Protein AF-A0A8C9QJT5-F1 (afdb_monomer)

pLDDT: mean 78.67, std 14.47, range [38.22, 92.81]

Solvent-accessible surface area (backbone atoms only — not comparable to full-atom values): 4032 Å² total; per-residue (Å²): 134,82,75,85,66,81,77,76,82,47,62,72,40,72,31,28,37,58,51,91,95,54,67,79,38,63,28,32,30,44,72,78,60,96,81,54,80,80,63,62,88,76,36,47,44,32,34,33,66,95,72,73,46,75,44,76,45,36,73,89,40,47,41,121

Sequence (64 aa):
MAHPQTREYKAGNLVFAKVKGYPHWPVRIDELPEGAMKPPANKDPISFFGTHETVFLGPKDLFP

Radius of gyration: 12.07 Å; Cα contacts (8 Å, |Δi|>4): 102; chains: 1; bounding box: 34×21×33 Å

Foldseek 3Di:
DDPPPPPPQDAQDWWFFDDPPDDGFIKGFHDDPPPPDDADPQWTWIQGPPVRDTDTDHPVRIGD

Secondary structure (DSSP, 8-state):
----------TT-EEEE--TTS--EEEEEPPPPTTS--PSTT-EEEEETTT-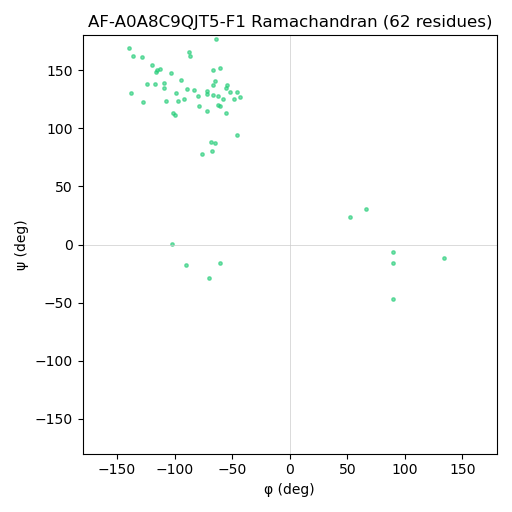-EEEE-TTSEE-

Organism: Spermophilus dauricus (NCBI:txid99837)

InterPro domains:
  IPR000313 PWWP domain [PF00855] (12-64)
  IPR000313 PWWP domain [PS50812] (11-64)
  IPR000313 PWWP domain [SM00293] (9-64)

Nearest PDB structures (foldseek):
  9grv-assembly3_C  TM=9.493E-01  e=1.916E-07  Homo sapiens
  6iip-assembly2_B  TM=9.206E-01  e=1.169E-07  Homo sapiens
  1n27-assembly1_A  TM=8.510E-01  e=8.582E-08  Mus musculus
  7hhi-assembly1_A  TM=8.695E-01  e=2.952E-07  Homo sapiens
  2m16-assembly1_A  TM=8.414E-01  e=5.147E-07  Homo sapiens

Structure (mmCIF, N/CA/C/O backbone):
data_AF-A0A8C9QJT5-F1
#
_entry.id   AF-A0A8C9QJT5-F1
#
loop_
_atom_site.group_PDB
_atom_site.id
_atom_site.type_symbol
_atom_site.label_atom_id
_atom_site.label_alt_id
_atom_site.label_comp_id
_atom_site.label_asym_id
_atom_site.label_entity_id
_atom_site.label_seq_id
_atom_site.pdbx_PDB_ins_code
_atom_site.Cartn_x
_atom_site.Cartn_y
_atom_site.Cartn_z
_atom_site.occupancy
_atom_site.B_iso_or_equiv
_atom_site.auth_seq_id
_atom_site.auth_comp_id
_atom_site.auth_asym_id
_atom_site.auth_atom_id
_atom_site.pdbx_PDB_model_num
ATOM 1 N N . MET A 1 1 ? -20.817 -14.142 -11.972 1.00 38.22 1 MET A N 1
ATOM 2 C CA . MET A 1 1 ? -21.343 -13.258 -10.910 1.00 38.22 1 MET A CA 1
ATOM 3 C C . MET A 1 1 ? -20.246 -13.094 -9.873 1.00 38.22 1 MET A C 1
ATOM 5 O O . MET A 1 1 ? -20.039 -13.984 -9.064 1.00 38.22 1 MET A O 1
ATOM 9 N N . ALA A 1 2 ? -19.435 -12.041 -10.014 1.00 39.38 2 ALA A N 1
ATOM 10 C CA . ALA A 1 2 ? -18.355 -11.756 -9.079 1.00 39.38 2 ALA A CA 1
ATOM 11 C C . ALA A 1 2 ? -18.991 -11.265 -7.779 1.00 39.38 2 ALA A C 1
ATOM 13 O O . ALA A 1 2 ? -19.668 -10.238 -7.776 1.00 39.38 2 ALA A O 1
ATOM 14 N N . HIS A 1 3 ? -18.829 -12.028 -6.702 1.00 42.00 3 HIS A N 1
ATOM 15 C CA . HIS A 1 3 ? -19.186 -11.549 -5.378 1.00 42.00 3 HIS A CA 1
ATOM 16 C C . HIS A 1 3 ? -18.373 -10.274 -5.124 1.00 42.00 3 HIS A C 1
ATOM 18 O O . HIS A 1 3 ? -17.144 -10.334 -5.242 1.00 42.00 3 HIS A O 1
ATOM 24 N N . PRO A 1 4 ? -18.994 -9.131 -4.785 1.00 45.84 4 PRO A N 1
ATOM 25 C CA . PRO A 1 4 ? -18.264 -8.047 -4.157 1.00 45.84 4 PRO A CA 1
ATOM 26 C C . PRO A 1 4 ? -17.873 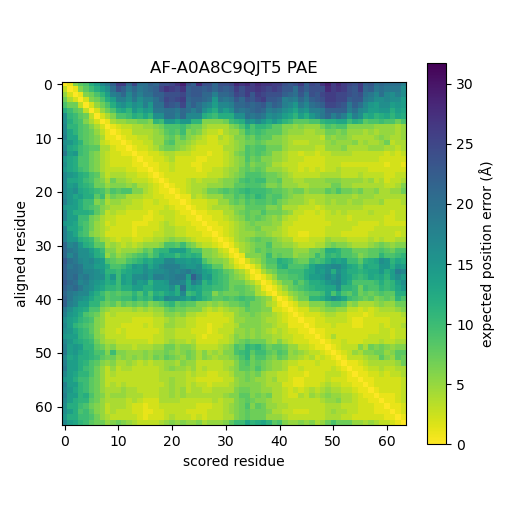-8.566 -2.773 1.00 45.84 4 PRO A C 1
ATOM 28 O O . PRO A 1 4 ? -18.587 -8.356 -1.798 1.00 45.84 4 PRO A O 1
ATOM 31 N N . GLN A 1 5 ? -16.797 -9.359 -2.707 1.00 52.34 5 GLN A N 1
ATOM 32 C CA . GLN A 1 5 ? -16.187 -9.739 -1.447 1.00 52.34 5 GLN A CA 1
ATOM 33 C C . GLN A 1 5 ? -15.873 -8.423 -0.758 1.00 52.34 5 GLN A C 1
ATOM 35 O O . GLN A 1 5 ? -15.068 -7.636 -1.259 1.00 52.34 5 GLN A O 1
ATOM 40 N N . THR A 1 6 ? -16.562 -8.171 0.346 1.00 49.00 6 THR A N 1
ATOM 41 C CA . THR A 1 6 ? -16.151 -7.253 1.395 1.00 49.00 6 THR A CA 1
ATOM 42 C C . THR A 1 6 ? -14.684 -7.580 1.659 1.00 49.00 6 THR A C 1
ATOM 44 O O . THR A 1 6 ? -14.369 -8.577 2.302 1.00 49.00 6 THR A O 1
ATOM 47 N N . ARG A 1 7 ? -13.778 -6.852 0.993 1.00 59.28 7 ARG A N 1
ATOM 48 C CA . ARG A 1 7 ? -12.338 -7.127 0.987 1.00 59.28 7 ARG A CA 1
ATOM 49 C C . ARG A 1 7 ? -11.810 -6.643 2.322 1.00 59.28 7 ARG A C 1
ATOM 51 O O . ARG A 1 7 ? -11.287 -5.543 2.448 1.00 59.28 7 ARG A O 1
ATOM 58 N N . GLU A 1 8 ? -12.051 -7.457 3.337 1.00 66.81 8 GLU A N 1
ATOM 59 C CA . GLU A 1 8 ? -11.414 -7.340 4.633 1.00 66.81 8 GLU A CA 1
ATOM 60 C C . GLU A 1 8 ? -9.947 -7.704 4.444 1.00 66.81 8 GLU A C 1
ATOM 62 O O . GLU A 1 8 ? -9.529 -8.858 4.533 1.00 66.81 8 GLU A O 1
ATOM 67 N N . TYR A 1 9 ? -9.169 -6.689 4.106 1.00 75.31 9 TYR A N 1
ATOM 68 C CA . TYR A 1 9 ? -7.730 -6.720 4.210 1.00 75.31 9 TYR A CA 1
ATOM 69 C C . TYR A 1 9 ? -7.362 -6.896 5.688 1.00 75.31 9 TYR A C 1
ATOM 71 O O . TYR A 1 9 ? -7.786 -6.113 6.534 1.00 75.31 9 TYR A O 1
ATOM 79 N N . LYS A 1 10 ? -6.646 -7.977 6.010 1.00 79.00 10 LYS A N 1
ATOM 80 C CA . LYS A 1 10 ? -6.187 -8.282 7.372 1.00 79.00 10 LYS A CA 1
ATOM 81 C C . LYS A 1 10 ? -4.669 -8.182 7.435 1.00 79.00 10 LYS A C 1
ATOM 83 O O . LYS A 1 10 ? -3.992 -8.431 6.434 1.00 79.00 10 LYS A O 1
ATOM 88 N N . ALA A 1 11 ? -4.146 -7.847 8.611 1.00 83.25 11 ALA A N 1
ATOM 89 C CA . ALA A 1 11 ? -2.713 -7.867 8.853 1.00 83.25 11 ALA A CA 1
ATOM 90 C C . ALA A 1 11 ? -2.129 -9.249 8.517 1.00 83.25 11 ALA A C 1
ATOM 92 O O . ALA A 1 11 ? -2.722 -10.291 8.795 1.00 83.25 11 ALA A O 1
ATOM 93 N N . GLY A 1 12 ? -0.975 -9.250 7.862 1.00 84.75 12 GLY A N 1
ATOM 94 C CA . GLY A 1 12 ? -0.321 -10.439 7.335 1.00 84.75 12 GLY A CA 1
ATOM 95 C C . GLY A 1 12 ? -0.710 -10.813 5.904 1.00 84.75 12 GLY A C 1
ATOM 96 O O . GLY A 1 12 ? 0.045 -11.569 5.291 1.00 84.75 12 GLY A O 1
ATOM 97 N N . ASN A 1 13 ? -1.798 -10.276 5.335 1.00 88.69 13 ASN A N 1
ATOM 98 C CA . ASN A 1 13 ? -2.161 -10.566 3.947 1.00 88.69 13 ASN A CA 1
ATOM 99 C C . ASN A 1 13 ? -1.115 -10.024 2.967 1.00 88.69 13 ASN A C 1
ATOM 101 O O . ASN A 1 13 ? -0.610 -8.908 3.109 1.00 88.69 13 ASN A O 1
ATOM 105 N N . LEU A 1 14 ? -0.846 -10.814 1.932 1.00 89.38 14 LEU A N 1
ATOM 106 C CA . LEU A 1 14 ? -0.07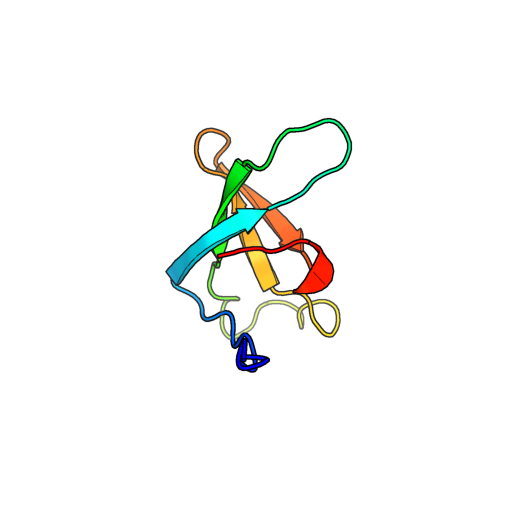8 -10.396 0.767 1.00 89.38 14 LEU A CA 1
ATOM 107 C C . LEU A 1 14 ? -1.052 -9.863 -0.277 1.00 89.38 14 LEU A C 1
ATOM 109 O O . LEU A 1 14 ? -2.005 -10.547 -0.641 1.00 89.38 14 LEU A O 1
ATOM 113 N N . VAL A 1 15 ? -0.823 -8.636 -0.723 1.00 90.38 15 VAL A N 1
ATOM 114 C CA . VAL A 1 15 ? -1.642 -7.950 -1.726 1.00 90.38 15 VAL A CA 1
ATOM 115 C C . VAL A 1 15 ? -0.723 -7.181 -2.670 1.00 90.38 15 VAL A C 1
ATOM 117 O O . VAL A 1 15 ? 0.468 -7.034 -2.428 1.00 90.38 15 VAL A O 1
ATOM 120 N N . PHE A 1 16 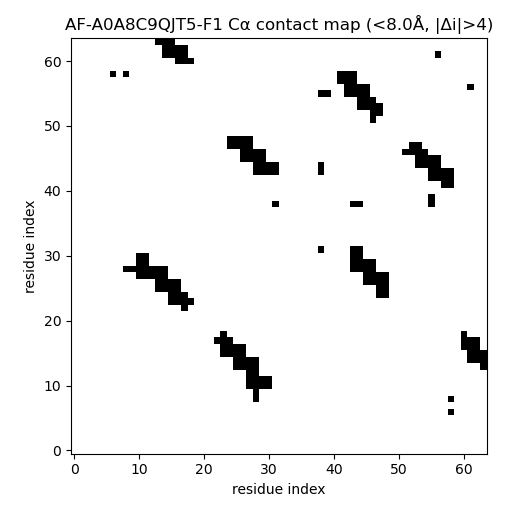? -1.255 -6.676 -3.765 1.00 90.81 16 PHE A N 1
ATOM 121 C CA . PHE A 1 16 ? -0.602 -5.740 -4.658 1.00 90.81 16 PHE A CA 1
ATOM 122 C C . PHE A 1 16 ? -1.065 -4.318 -4.358 1.00 90.81 16 PHE A C 1
ATOM 124 O O . PHE A 1 16 ? -2.263 -4.038 -4.309 1.00 90.81 16 PHE A O 1
ATOM 131 N N . ALA A 1 17 ? -0.115 -3.402 -4.209 1.00 91.19 17 ALA A N 1
ATOM 132 C CA . ALA A 1 17 ? -0.399 -1.978 -4.138 1.00 91.19 17 ALA A CA 1
ATOM 133 C C . ALA A 1 17 ? -0.269 -1.335 -5.519 1.00 91.19 17 ALA A C 1
ATOM 135 O O . ALA A 1 17 ? 0.655 -1.633 -6.287 1.00 91.19 17 ALA A O 1
ATOM 136 N N . LYS A 1 18 ? -1.159 -0.387 -5.809 1.00 89.31 18 LYS A N 1
ATOM 137 C CA . LYS A 1 18 ? -1.015 0.556 -6.913 1.00 89.31 18 LYS A CA 1
ATOM 138 C C . LYS A 1 18 ? -0.535 1.895 -6.374 1.00 89.31 18 LYS A C 1
ATOM 140 O O . LYS A 1 18 ? -1.278 2.613 -5.716 1.00 89.31 18 LYS A O 1
ATOM 145 N N . VAL A 1 19 ? 0.686 2.271 -6.739 1.00 86.19 19 VAL A N 1
ATOM 146 C CA . VAL A 1 19 ? 1.208 3.623 -6.507 1.00 86.19 19 VAL A CA 1
ATOM 147 C C . VAL A 1 19 ? 1.476 4.330 -7.830 1.00 86.19 19 VAL A C 1
ATOM 149 O O . VAL A 1 19 ? 1.727 3.708 -8.868 1.00 86.19 19 VAL A O 1
ATOM 152 N N . LYS A 1 20 ? 1.355 5.658 -7.823 1.00 84.88 20 LYS A N 1
ATOM 153 C CA . LYS A 1 20 ? 1.523 6.475 -9.027 1.00 84.88 20 LYS A CA 1
ATOM 154 C C . LYS A 1 20 ? 2.954 6.330 -9.553 1.00 84.88 20 LYS A C 1
ATOM 156 O O . LYS A 1 20 ? 3.903 6.549 -8.814 1.00 84.88 20 LYS A O 1
ATOM 161 N N . GLY A 1 21 ? 3.094 5.995 -10.834 1.00 88.62 21 GLY A N 1
ATOM 162 C CA . GLY A 1 21 ? 4.400 5.840 -11.487 1.00 88.62 21 GLY A CA 1
ATOM 163 C C . GLY A 1 21 ? 5.004 4.434 -11.422 1.00 88.62 21 GLY A C 1
ATOM 164 O O . GLY A 1 21 ? 5.982 4.193 -12.119 1.00 88.62 21 GLY A O 1
ATOM 165 N N . TYR A 1 22 ? 4.399 3.493 -10.685 1.00 85.62 22 TYR A N 1
ATOM 166 C CA . TYR A 1 22 ? 4.872 2.107 -10.601 1.00 85.62 22 TYR A CA 1
ATOM 167 C C . TYR A 1 22 ? 3.815 1.102 -11.100 1.00 85.62 22 TYR A C 1
ATOM 169 O O . TYR A 1 22 ? 2.601 1.385 -11.097 1.00 85.62 22 TYR A O 1
ATOM 177 N N . PRO A 1 23 ? 4.247 -0.084 -11.572 1.00 90.31 23 PRO A N 1
ATOM 178 C CA . PRO A 1 23 ? 3.344 -1.207 -11.806 1.00 90.31 23 PRO A CA 1
ATOM 179 C C . PRO A 1 23 ? 2.722 -1.689 -10.486 1.00 90.31 23 PRO A C 1
ATOM 181 O O . PRO A 1 23 ? 3.016 -1.164 -9.414 1.00 90.31 23 PRO A O 1
ATOM 184 N N . HIS A 1 24 ? 1.827 -2.674 -10.564 1.00 90.19 24 HIS A N 1
ATOM 185 C CA . HIS A 1 24 ? 1.329 -3.342 -9.360 1.00 90.19 24 HIS A CA 1
ATOM 186 C C . HIS A 1 24 ? 2.516 -3.978 -8.639 1.00 90.19 24 HIS A C 1
ATOM 188 O O . HIS A 1 24 ? 3.218 -4.802 -9.226 1.00 90.19 24 HIS A O 1
ATOM 194 N N . TRP A 1 25 ? 2.764 -3.556 -7.403 1.00 90.75 25 TRP A N 1
ATOM 195 C CA . TRP A 1 25 ? 3.916 -4.004 -6.631 1.00 90.75 25 TRP A CA 1
ATOM 196 C C . TRP A 1 25 ? 3.455 -4.920 -5.500 1.00 90.75 25 TRP A C 1
ATOM 198 O O . TRP A 1 25 ? 2.471 -4.578 -4.839 1.00 90.75 25 TRP A O 1
ATOM 208 N N . PRO A 1 26 ? 4.114 -6.067 -5.266 1.00 91.56 26 PRO A N 1
ATOM 209 C CA . PRO A 1 26 ? 3.761 -6.949 -4.165 1.00 91.56 26 PRO A CA 1
ATOM 210 C C . PRO A 1 26 ? 4.059 -6.263 -2.834 1.00 91.56 26 PRO A C 1
ATOM 212 O O . PRO A 1 26 ? 5.164 -5.773 -2.586 1.00 91.56 26 PRO A O 1
ATOM 215 N N . VAL A 1 27 ? 3.068 -6.247 -1.961 1.00 92.81 27 VAL A N 1
ATOM 216 C CA . VAL A 1 27 ? 3.132 -5.641 -0.640 1.00 92.81 27 VAL A CA 1
ATOM 217 C C . VAL A 1 27 ? 2.501 -6.556 0.402 1.00 92.81 27 VAL A C 1
ATOM 219 O O . VAL A 1 27 ? 1.744 -7.479 0.096 1.00 92.81 27 VAL A O 1
ATOM 222 N N . ARG A 1 28 ? 2.814 -6.291 1.663 1.00 91.31 28 ARG A N 1
ATOM 223 C CA . ARG A 1 28 ? 2.220 -6.963 2.811 1.00 91.31 28 ARG A CA 1
ATOM 224 C C . ARG A 1 28 ? 1.461 -5.956 3.650 1.00 91.31 28 ARG A C 1
ATOM 226 O O . ARG A 1 28 ? 1.965 -4.866 3.893 1.00 91.31 28 ARG A O 1
ATOM 233 N N . ILE A 1 29 ? 0.285 -6.339 4.116 1.00 89.06 29 ILE A N 1
ATOM 234 C CA . ILE A 1 29 ? -0.460 -5.557 5.098 1.00 89.06 29 ILE A CA 1
ATOM 235 C C . ILE A 1 29 ? 0.161 -5.821 6.457 1.00 89.06 29 ILE A C 1
ATOM 237 O O . ILE A 1 29 ? 0.228 -6.970 6.893 1.00 89.06 29 ILE A O 1
ATOM 241 N N . ASP A 1 30 ? 0.667 -4.777 7.089 1.00 86.44 30 ASP A N 1
ATOM 242 C CA . ASP A 1 30 ? 1.234 -4.859 8.423 1.00 86.44 30 ASP A CA 1
ATOM 243 C C . ASP A 1 30 ? 0.141 -4.679 9.479 1.00 86.44 30 ASP A C 1
ATOM 245 O O . ASP A 1 30 ? -0.963 -4.209 9.188 1.00 86.44 30 ASP A O 1
ATOM 249 N N . GLU A 1 31 ? 0.427 -5.089 10.709 1.00 81.44 31 GLU A N 1
ATOM 250 C CA . GLU A 1 31 ? -0.464 -4.787 11.824 1.00 81.44 31 GLU A CA 1
ATOM 251 C C . GLU A 1 31 ? -0.052 -3.447 12.413 1.00 81.44 31 GLU A C 1
ATOM 253 O O . GLU A 1 31 ? 1.131 -3.187 12.638 1.00 81.44 31 GLU A O 1
ATOM 258 N N . LEU A 1 32 ? -1.021 -2.570 12.669 1.00 74.50 32 LEU A N 1
ATOM 259 C CA . LEU A 1 32 ? -0.703 -1.369 13.419 1.00 74.50 32 LEU A CA 1
ATOM 260 C C . LEU A 1 32 ? -0.450 -1.765 14.880 1.00 74.50 32 LEU A C 1
ATOM 262 O O . LEU A 1 32 ? -1.315 -2.422 15.460 1.00 74.50 32 LEU A O 1
ATOM 266 N N . PRO A 1 33 ? 0.666 -1.344 15.503 1.00 68.56 33 PRO A N 1
ATOM 267 C CA . PRO A 1 33 ? 0.901 -1.641 16.907 1.00 68.56 33 PRO A CA 1
ATOM 268 C C . PRO A 1 33 ? -0.269 -1.145 17.759 1.00 68.56 33 PRO A C 1
ATOM 270 O O . PRO A 1 33 ? -0.714 -0.003 17.598 1.00 68.56 33 PRO A O 1
ATOM 273 N N . GLU A 1 34 ? -0.739 -1.980 18.683 1.00 61.19 34 GLU A N 1
ATOM 274 C CA . GLU A 1 34 ? -1.782 -1.639 19.651 1.00 61.19 34 GLU A CA 1
ATOM 275 C C . GLU A 1 34 ? -1.259 -0.530 20.590 1.00 61.19 34 GLU A C 1
ATOM 277 O O . GL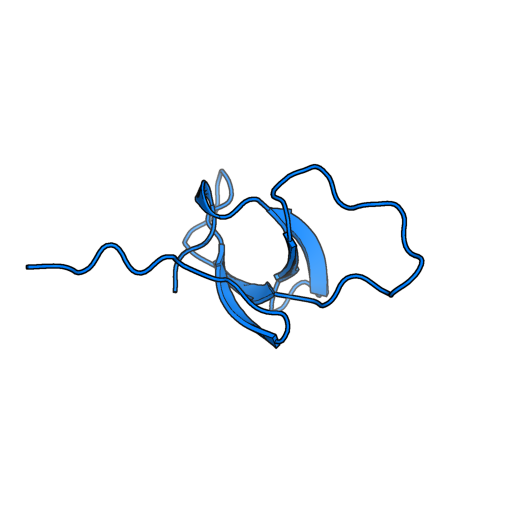U A 1 34 ? -0.611 -0.787 21.600 1.00 61.19 34 GLU A O 1
ATOM 282 N N . GLY A 1 35 ? -1.432 0.735 20.193 1.00 62.19 35 GLY A N 1
ATOM 283 C CA . GLY A 1 35 ? -0.865 1.910 20.873 1.00 62.19 35 GLY A CA 1
ATOM 284 C C . GLY A 1 35 ? -0.200 2.933 19.945 1.00 62.19 35 GLY A C 1
ATOM 285 O O . GLY A 1 35 ? 0.070 4.058 20.368 1.00 62.19 35 GLY A O 1
ATOM 286 N N . ALA A 1 36 ? 0.028 2.589 18.674 1.00 64.06 36 ALA A N 1
ATOM 287 C CA . ALA A 1 36 ? 0.419 3.559 17.659 1.00 64.06 36 ALA A CA 1
ATOM 288 C C . ALA A 1 36 ? -0.728 4.548 17.391 1.00 64.06 36 ALA A C 1
ATOM 290 O O . ALA A 1 36 ? -1.907 4.217 17.546 1.00 64.06 36 ALA A O 1
ATOM 291 N N . MET A 1 37 ? -0.383 5.782 16.998 1.00 58.88 37 MET A N 1
ATOM 292 C CA . MET A 1 37 ? -1.370 6.794 16.607 1.00 58.88 37 MET A CA 1
ATOM 293 C C . MET A 1 37 ? -2.406 6.179 15.666 1.00 58.88 37 MET A C 1
ATOM 295 O O . MET A 1 37 ? -2.037 5.509 14.703 1.00 58.88 37 MET A O 1
ATOM 299 N N . LYS A 1 38 ? -3.691 6.424 15.964 1.00 64.00 38 LYS A N 1
ATOM 300 C CA . LYS A 1 38 ? -4.823 5.911 15.185 1.00 64.00 38 LYS A CA 1
ATOM 301 C C . LYS A 1 38 ? -4.519 6.072 13.692 1.00 64.00 38 LYS A C 1
ATOM 303 O O . LYS A 1 38 ? -4.182 7.189 13.281 1.00 64.00 38 LYS A O 1
ATOM 308 N N . PRO A 1 39 ? -4.623 4.996 12.896 1.00 64.44 39 PRO A N 1
ATOM 309 C CA . PRO A 1 39 ? -4.318 5.092 11.485 1.00 64.44 39 PRO A CA 1
ATOM 310 C C . PRO A 1 39 ? -5.275 6.110 10.853 1.00 64.44 39 PRO A C 1
ATOM 312 O O . PRO A 1 39 ? -6.398 6.299 11.345 1.00 64.44 39 PRO A O 1
ATOM 315 N N . PRO A 1 40 ? -4.861 6.792 9.772 1.00 67.06 40 PRO A N 1
ATOM 316 C CA . PRO A 1 40 ? -5.776 7.634 9.021 1.00 67.06 40 PRO A CA 1
ATOM 317 C C . PRO A 1 40 ? -7.007 6.801 8.664 1.00 67.06 40 PRO A C 1
ATOM 319 O O . PRO A 1 40 ? -6.861 5.670 8.204 1.00 67.06 40 PRO A O 1
ATOM 322 N N . ALA A 1 41 ? -8.205 7.336 8.906 1.00 66.00 41 ALA A N 1
ATOM 323 C CA . ALA A 1 41 ? -9.442 6.576 8.750 1.00 66.00 41 ALA A CA 1
ATOM 324 C C . ALA A 1 41 ? -9.482 5.839 7.395 1.00 66.00 41 ALA A C 1
ATOM 326 O O . ALA A 1 41 ? -9.331 6.464 6.342 1.00 66.00 41 ALA A O 1
ATOM 327 N N . ASN A 1 42 ? -9.694 4.519 7.438 1.00 73.88 42 ASN A N 1
ATOM 328 C CA . ASN A 1 42 ? -9.720 3.610 6.282 1.00 73.88 42 ASN A CA 1
ATOM 329 C C . ASN A 1 42 ? -8.383 3.428 5.536 1.00 73.88 42 ASN A C 1
ATOM 331 O O . ASN A 1 42 ? -8.393 3.226 4.317 1.00 73.88 42 ASN A O 1
ATOM 335 N N . LYS A 1 43 ? -7.243 3.526 6.224 1.00 84.31 43 LYS A N 1
ATOM 336 C CA . LYS A 1 43 ? -5.940 3.140 5.674 1.00 84.31 43 LYS A CA 1
ATOM 337 C C . LYS A 1 43 ? -5.258 2.106 6.553 1.00 84.31 43 LYS A C 1
ATOM 339 O O . LYS A 1 43 ? -5.207 2.276 7.768 1.00 84.31 43 LYS A O 1
ATOM 344 N N . ASP A 1 44 ? -4.660 1.121 5.905 1.00 86.25 44 ASP A N 1
ATOM 345 C CA . ASP A 1 44 ? -3.860 0.086 6.542 1.00 86.25 44 ASP A CA 1
ATOM 346 C C . ASP A 1 44 ? -2.368 0.377 6.314 1.00 86.25 44 ASP A C 1
ATOM 348 O O . ASP A 1 44 ? -2.010 0.965 5.283 1.00 86.25 44 ASP A O 1
ATOM 352 N N . PRO A 1 45 ? -1.486 0.027 7.265 1.00 88.62 45 PRO A N 1
ATOM 353 C CA . PRO A 1 45 ? -0.049 0.088 7.050 1.00 88.62 45 PRO A CA 1
ATOM 354 C C . PRO A 1 45 ? 0.368 -1.034 6.091 1.00 88.62 45 PRO A C 1
ATOM 356 O O . PRO A 1 45 ? -0.014 -2.190 6.239 1.00 88.62 45 PRO A O 1
ATOM 359 N N . ILE A 1 46 ? 1.154 -0.683 5.083 1.00 89.81 46 ILE A N 1
ATOM 360 C CA . ILE A 1 46 ? 1.549 -1.544 3.976 1.00 89.81 46 ILE A CA 1
ATOM 361 C C . ILE A 1 46 ? 3.064 -1.522 3.859 1.00 89.81 46 ILE A C 1
ATOM 363 O O . ILE A 1 46 ? 3.637 -0.460 3.634 1.00 89.81 46 ILE A O 1
ATOM 367 N N . SER A 1 47 ? 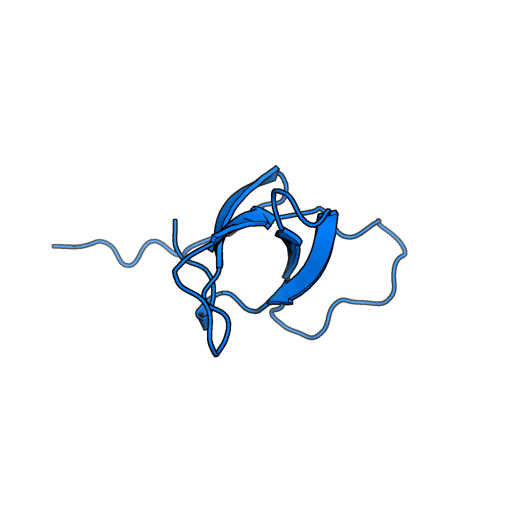3.696 -2.685 3.947 1.00 90.62 47 SER A N 1
ATOM 368 C CA . SER A 1 47 ? 5.132 -2.873 3.751 1.00 90.62 47 SER A CA 1
ATOM 369 C C . SER A 1 47 ? 5.429 -3.343 2.327 1.00 90.62 47 SER A C 1
ATOM 371 O O . SER A 1 47 ? 4.925 -4.375 1.875 1.00 90.62 47 SER A O 1
ATOM 373 N N . PHE A 1 48 ? 6.270 -2.602 1.609 1.00 89.62 48 PHE A N 1
ATOM 374 C CA . PHE A 1 48 ? 6.714 -2.949 0.262 1.00 89.62 48 PHE A CA 1
ATOM 375 C C . PHE A 1 48 ? 7.824 -3.997 0.284 1.00 89.62 48 PHE A C 1
ATOM 377 O O . PHE A 1 48 ? 8.870 -3.822 0.917 1.00 89.62 48 PHE A O 1
ATOM 384 N N . PHE A 1 49 ? 7.633 -5.076 -0.478 1.00 87.06 49 PHE A N 1
ATOM 385 C CA . PHE A 1 49 ? 8.689 -6.063 -0.667 1.00 87.06 49 PHE A CA 1
ATOM 386 C C . PHE A 1 49 ? 9.852 -5.463 -1.460 1.00 87.06 49 PHE A C 1
ATOM 388 O O . PHE A 1 49 ? 9.657 -4.756 -2.451 1.00 87.06 49 PHE A O 1
ATOM 395 N N . GLY A 1 50 ? 11.072 -5.759 -1.018 1.00 87.12 50 GLY A N 1
ATOM 396 C CA . GLY A 1 50 ? 12.312 -5.267 -1.618 1.00 87.12 50 GLY A CA 1
ATOM 397 C C . GLY A 1 50 ? 12.786 -3.937 -1.034 1.00 87.12 50 GLY A C 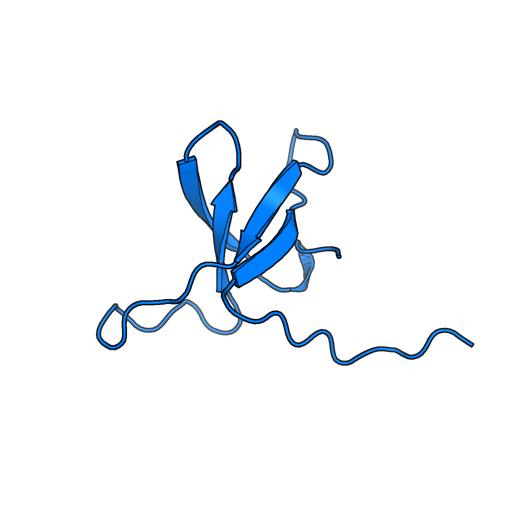1
ATOM 398 O O . GLY A 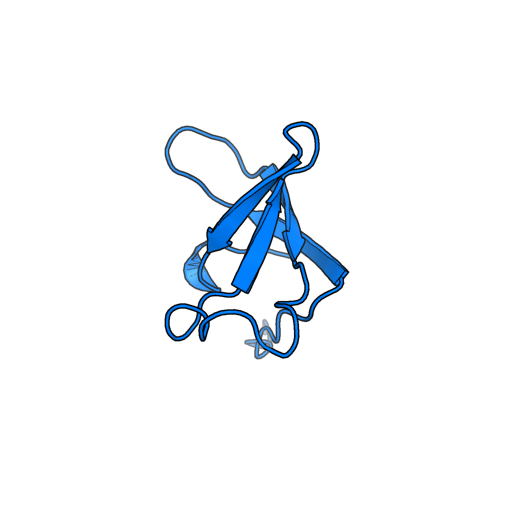1 50 ? 13.955 -3.833 -0.673 1.00 87.12 50 GLY A O 1
ATOM 399 N N . THR A 1 51 ? 11.902 -2.947 -0.881 1.00 86.06 51 THR A N 1
ATOM 400 C CA . THR A 1 51 ? 12.278 -1.632 -0.327 1.00 86.06 51 THR A CA 1
ATOM 401 C C . THR A 1 51 ? 12.146 -1.547 1.193 1.00 86.06 51 THR A C 1
ATOM 403 O O . THR A 1 51 ? 12.739 -0.650 1.781 1.00 86.06 51 THR A O 1
ATOM 406 N N . HIS A 1 52 ? 11.406 -2.466 1.832 1.00 83.88 52 HIS A N 1
ATOM 407 C CA . HIS A 1 52 ? 11.053 -2.405 3.263 1.00 83.88 52 HIS A CA 1
ATOM 408 C C . HIS A 1 52 ? 10.422 -1.065 3.675 1.00 83.88 52 HIS A C 1
ATOM 410 O O . HIS A 1 52 ? 10.477 -0.667 4.835 1.00 83.88 52 HIS A O 1
ATOM 416 N N . GLU A 1 53 ? 9.826 -0.356 2.718 1.00 86.25 53 GLU A N 1
ATOM 417 C CA . GLU A 1 53 ? 9.157 0.907 2.984 1.00 86.25 53 GLU A CA 1
ATOM 418 C C . GLU A 1 53 ? 7.745 0.630 3.496 1.00 86.25 53 GLU A C 1
ATOM 420 O O . GLU A 1 53 ? 7.026 -0.180 2.907 1.00 86.25 53 GLU A O 1
ATOM 425 N N . THR A 1 54 ? 7.343 1.299 4.578 1.00 86.12 54 THR A N 1
ATOM 426 C CA . THR A 1 54 ? 5.990 1.186 5.128 1.00 86.12 54 THR A CA 1
ATOM 427 C C . THR A 1 54 ? 5.200 2.455 4.837 1.00 86.12 54 THR A C 1
ATOM 429 O O . THR A 1 54 ? 5.594 3.554 5.225 1.00 86.12 54 THR A O 1
ATOM 432 N N . VAL A 1 55 ? 4.056 2.311 4.175 1.00 87.56 55 VAL A N 1
ATOM 433 C CA . VAL A 1 55 ? 3.157 3.417 3.826 1.00 87.56 55 VAL A CA 1
ATOM 434 C C . VAL A 1 55 ? 1.733 3.117 4.268 1.00 87.56 55 VAL A C 1
ATOM 436 O O . VAL A 1 55 ? 1.361 1.968 4.452 1.00 87.56 55 VAL A O 1
ATOM 439 N N . PHE A 1 56 ? 0.894 4.142 4.364 1.00 87.56 56 PHE A N 1
ATOM 440 C CA . PHE A 1 56 ? -0.532 3.961 4.633 1.00 87.56 56 PHE A CA 1
ATOM 441 C C . PHE A 1 56 ? -1.336 4.059 3.340 1.00 87.56 56 PHE A C 1
ATOM 443 O O . PHE A 1 56 ? -1.465 5.154 2.777 1.00 87.56 56 PHE A O 1
ATOM 450 N N . LEU A 1 57 ? -1.919 2.946 2.893 1.00 86.81 57 LEU A N 1
ATOM 451 C CA . LEU A 1 57 ? -2.804 2.911 1.726 1.00 86.81 57 LEU A CA 1
ATOM 452 C C . LEU A 1 57 ? -4.212 2.502 2.126 1.00 86.81 57 LEU A C 1
ATOM 454 O O . LEU A 1 57 ? -4.427 1.759 3.077 1.00 86.81 57 LEU A O 1
ATOM 458 N N . GLY A 1 58 ? -5.182 3.032 1.389 1.00 86.06 58 GLY A N 1
ATOM 459 C CA . GLY A 1 58 ? -6.565 2.617 1.545 1.00 86.06 58 GLY A CA 1
ATOM 460 C C . GLY A 1 58 ? -6.882 1.401 0.676 1.00 86.06 58 GLY A C 1
ATOM 461 O O . GLY A 1 58 ? -6.182 1.138 -0.302 1.00 86.06 58 GLY A O 1
ATOM 462 N N . PRO A 1 59 ? -8.019 0.737 0.924 1.00 83.19 59 PRO A N 1
ATOM 463 C CA . PRO A 1 59 ? -8.458 -0.433 0.163 1.00 83.19 59 PRO A CA 1
ATOM 464 C C . PRO A 1 59 ? -8.669 -0.166 -1.338 1.00 83.19 59 PRO A C 1
ATOM 466 O O . PRO A 1 59 ? -8.745 -1.108 -2.119 1.00 83.19 59 PRO A O 1
ATOM 469 N N . LYS A 1 60 ? -8.758 1.108 -1.750 1.00 85.75 60 LYS A N 1
ATOM 470 C CA . LYS A 1 60 ? -8.889 1.530 -3.155 1.00 85.75 60 LYS A CA 1
ATOM 471 C C . LYS A 1 60 ? -7.614 1.305 -3.980 1.00 85.75 60 LYS A C 1
ATOM 473 O O . LYS A 1 60 ? -7.698 1.143 -5.192 1.00 85.75 60 LYS A O 1
ATOM 478 N N . ASP A 1 61 ? -6.460 1.345 -3.318 1.00 88.00 61 ASP A N 1
ATOM 479 C CA . ASP A 1 61 ? -5.135 1.235 -3.932 1.00 88.00 61 ASP A CA 1
ATOM 480 C C . ASP A 1 61 ? -4.552 -0.176 -3.735 1.00 88.00 61 ASP A C 1
ATOM 482 O O . ASP A 1 61 ? -3.437 -0.451 -4.174 1.00 88.00 61 ASP A O 1
ATOM 486 N N . LEU A 1 62 ? -5.302 -1.069 -3.079 1.00 87.06 62 LEU A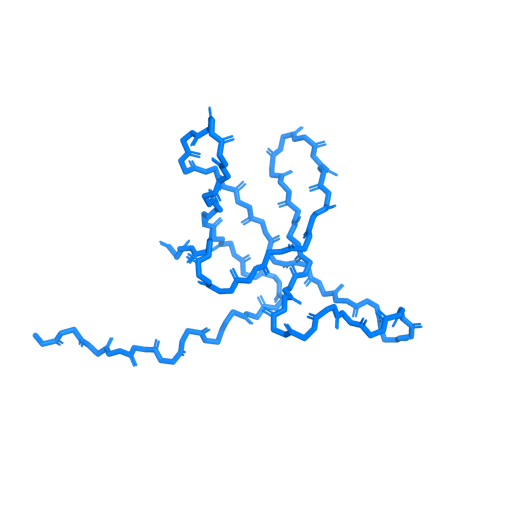 N 1
ATOM 487 C CA . LEU A 1 62 ? -4.917 -2.441 -2.762 1.00 87.06 62 LEU A CA 1
ATOM 488 C C . LEU A 1 62 ? -5.724 -3.433 -3.604 1.00 87.06 62 LEU A C 1
ATOM 490 O O . LEU A 1 62 ? -6.936 -3.285 -3.783 1.00 87.06 62 LEU A O 1
ATOM 494 N N . PHE A 1 63 ? -5.049 -4.473 -4.080 1.00 85.81 63 PHE A N 1
ATOM 495 C CA . PHE A 1 63 ? -5.588 -5.516 -4.947 1.00 85.81 63 PHE A CA 1
ATOM 496 C C . PHE A 1 63 ? -5.055 -6.882 -4.473 1.00 85.81 63 PHE A C 1
ATOM 498 O O . PHE A 1 63 ? -3.861 -6.983 -4.259 1.00 85.81 63 PHE A O 1
ATOM 505 N N . PRO A 1 64 ? -5.865 -7.929 -4.274 1.00 82.19 64 PRO A N 1
ATOM 506 C CA . PRO A 1 64 ? -5.398 -9.287 -4.008 1.00 82.19 64 PRO A CA 1
ATOM 507 C C . PRO A 1 64 ? -4.784 -9.937 -5.250 1.00 82.19 64 PRO A C 1
ATOM 509 O O . PRO A 1 64 ? -5.105 -9.492 -6.379 1.00 82.19 64 PRO A O 1
#

Mean predicted aligned error: 7.29 Å